Protein AF-A0A7S0WD97-F1 (afdb_monomer_lite)

Secondary structure (DSSP, 8-state):
--GGGSPSEEEEEEEEETT-SS-EEEEEEEEE-TT--SSS-EEEEEEE--SBTTB-S-SS--TT--EEEEEEEEEEE----SSHHHHHHHHHHHHHHHHHHHHTSTT---

Sequence (110 aa):
AFLSTLPLGVYFGWAKLKRDVEWRECVLNVGKRPTFVDGDGTTIEVHVMGTSDLKPQYDTDFYGEEMTVDVCGFIRPEIRFESLHELVGRIKTDIGLARNALASGAHAAP

Radius of gyration: 14.41 Å; chains: 1; bounding box: 36×30×36 Å

Foldseek 3Di:
DVLVVDAFAKFWFWKDWPPDPDTFTKMKTFHADPPDPPDPRTDIDIQGDDPDPVDHPDPDDDPPIDMDTDTDDGDDHDDDDPDPVVVVVVVVVSVVVNVVVAVVVPHDHD

pLDDT: mean 90.49, std 10.73, range [52.66, 98.0]

Organism: NCBI:txid1486918

InterPro domains:
  IPR015865 Riboflavin kinase domain, bacterial/eukaryotic [PF01687] (8-101)
  IPR015865 Riboflavin kinase domain, bacterial/eukaryotic [SM00904] (2-103)
  IPR023465 Riboflavin kinase domain superfamily [G3DSA:2.40.30.30] (1-109)
  IPR023465 Riboflavin kinase domain superfamily [SSF82114] (5-103)
  IPR023468 Riboflavin kinase [PTHR22749] (2-104)

Structure (mmCIF, N/CA/C/O backbone):
data_AF-A0A7S0WD97-F1
#
_entry.id   AF-A0A7S0WD97-F1
#
loop_
_atom_site.group_PDB
_atom_site.id
_atom_site.type_symbol
_atom_site.label_atom_id
_atom_site.label_alt_id
_atom_site.label_comp_id
_atom_site.label_asym_id
_atom_site.label_entity_id
_atom_site.label_seq_id
_atom_site.pdbx_PDB_ins_code
_atom_site.Cartn_x
_atom_site.Cartn_y
_atom_site.Cartn_z
_atom_site.occupancy
_atom_site.B_iso_or_equiv
_atom_site.auth_seq_id
_atom_site.auth_comp_id
_atom_site.auth_asym_id
_atom_site.auth_atom_id
_atom_site.pdbx_PDB_model_num
ATOM 1 N N . ALA A 1 1 ? -14.857 -4.603 -11.477 1.00 53.34 1 ALA A N 1
ATOM 2 C CA . ALA A 1 1 ? -15.805 -5.438 -10.706 1.00 53.34 1 ALA A CA 1
ATOM 3 C C . ALA A 1 1 ? -15.147 -6.270 -9.590 1.00 53.34 1 ALA A C 1
ATOM 5 O O . ALA A 1 1 ? -15.871 -6.747 -8.733 1.00 53.34 1 ALA A O 1
ATOM 6 N N . PHE A 1 2 ? -13.813 -6.434 -9.548 1.00 65.94 2 PHE A N 1
ATOM 7 C CA . PHE A 1 2 ? -13.126 -7.180 -8.474 1.00 65.94 2 PHE A CA 1
ATOM 8 C C . PHE A 1 2 ? -12.870 -6.342 -7.203 1.00 65.94 2 PHE A C 1
ATOM 10 O O . PHE A 1 2 ? -12.971 -6.851 -6.093 1.00 65.94 2 PHE A O 1
ATOM 17 N N . LEU A 1 3 ? -12.610 -5.039 -7.348 1.00 64.38 3 LEU A N 1
ATOM 18 C CA . LEU A 1 3 ? -12.178 -4.175 -6.239 1.00 64.38 3 LEU A CA 1
ATOM 19 C C . LEU A 1 3 ? -13.212 -4.033 -5.110 1.00 64.38 3 LEU A C 1
ATOM 21 O O . LEU A 1 3 ? -12.842 -4.078 -3.946 1.00 64.38 3 LEU A O 1
ATOM 25 N N . SER A 1 4 ? -14.503 -3.960 -5.446 1.00 68.25 4 SER A N 1
ATOM 26 C CA . SER A 1 4 ? -15.616 -3.887 -4.485 1.00 68.25 4 SER A CA 1
ATOM 27 C C . SER A 1 4 ? -15.814 -5.166 -3.660 1.00 68.25 4 SER A C 1
ATOM 29 O O . SER A 1 4 ? -16.633 -5.196 -2.746 1.00 68.25 4 SER A O 1
ATOM 31 N N . THR A 1 5 ? -15.116 -6.252 -4.012 1.00 79.94 5 THR A N 1
ATOM 32 C CA . THR A 1 5 ? -15.195 -7.537 -3.301 1.00 79.94 5 THR A CA 1
ATOM 33 C C . THR A 1 5 ? -14.036 -7.753 -2.334 1.00 79.94 5 THR A C 1
ATOM 35 O O . THR A 1 5 ? -14.087 -8.679 -1.525 1.00 79.94 5 THR A O 1
ATOM 38 N N . LEU A 1 6 ? -13.005 -6.902 -2.388 1.00 85.31 6 LEU A N 1
ATOM 39 C CA . LEU A 1 6 ? -11.912 -6.960 -1.430 1.00 85.31 6 LEU A CA 1
ATOM 40 C C . LEU A 1 6 ? -12.400 -6.478 -0.056 1.00 85.31 6 LEU A C 1
ATOM 42 O O . LEU A 1 6 ? -13.106 -5.469 0.024 1.00 85.31 6 LEU A O 1
ATOM 46 N N . PRO A 1 7 ? -12.032 -7.174 1.035 1.00 92.44 7 PRO A N 1
ATOM 47 C CA . PRO A 1 7 ? -12.199 -6.642 2.378 1.00 92.44 7 PRO A CA 1
ATOM 48 C C . PRO A 1 7 ? -11.632 -5.222 2.501 1.00 92.44 7 PRO A C 1
ATOM 50 O O . PRO A 1 7 ? -10.549 -4.924 2.006 1.00 92.44 7 PRO A O 1
ATOM 53 N N . LEU A 1 8 ? -12.353 -4.340 3.190 1.00 93.81 8 LEU A N 1
ATOM 54 C CA . LEU A 1 8 ? -11.831 -3.006 3.470 1.00 93.81 8 LEU A CA 1
ATOM 55 C C . LEU A 1 8 ? -10.660 -3.108 4.448 1.00 93.81 8 LEU A C 1
ATOM 57 O O . LEU A 1 8 ? -10.757 -3.785 5.479 1.00 93.81 8 LEU A O 1
ATOM 61 N N . GLY A 1 9 ? -9.568 -2.418 4.142 1.00 96.00 9 GLY A N 1
ATOM 62 C CA . GLY A 1 9 ? -8.388 -2.396 4.986 1.00 96.00 9 GLY A CA 1
ATOM 63 C C . GLY A 1 9 ? -7.083 -2.221 4.230 1.00 96.00 9 GLY A C 1
ATOM 64 O O . GLY A 1 9 ? -7.042 -1.814 3.071 1.00 96.00 9 GLY A O 1
ATOM 65 N N . VAL A 1 10 ? -5.999 -2.538 4.931 1.00 98.00 10 VAL A N 1
ATOM 66 C CA . VAL A 1 10 ? -4.633 -2.332 4.459 1.00 98.00 10 VAL A CA 1
ATOM 67 C C . VAL A 1 10 ? -4.055 -3.635 3.937 1.00 98.00 10 VAL A C 1
ATOM 69 O O . VAL A 1 10 ? -4.144 -4.682 4.583 1.00 98.00 10 VAL A O 1
ATOM 72 N N . TYR A 1 11 ? -3.411 -3.533 2.785 1.00 97.81 11 TYR A N 1
ATOM 73 C CA . TYR A 1 11 ? -2.738 -4.606 2.075 1.00 97.81 11 TYR A CA 1
ATOM 74 C C . TYR A 1 11 ? -1.284 -4.228 1.792 1.00 97.81 11 TYR A C 1
ATOM 76 O O . TYR A 1 11 ? -0.894 -3.062 1.900 1.00 97.81 11 TYR A O 1
ATOM 84 N N . PHE A 1 12 ? -0.498 -5.218 1.384 1.00 97.94 12 PHE A N 1
ATOM 85 C CA . PHE A 1 12 ? 0.843 -5.029 0.841 1.00 97.94 12 PHE A CA 1
ATOM 86 C C . PHE A 1 12 ? 0.981 -5.691 -0.527 1.00 97.94 12 PHE A C 1
ATOM 88 O O . PHE A 1 12 ? 0.222 -6.601 -0.877 1.00 97.94 12 PHE A O 1
ATOM 95 N N . GLY A 1 13 ? 1.983 -5.251 -1.279 1.00 97.38 13 GLY A N 1
ATOM 96 C CA . GLY A 1 13 ? 2.324 -5.861 -2.552 1.00 97.38 13 GLY A CA 1
ATOM 97 C C . GLY A 1 13 ? 3.347 -5.061 -3.336 1.00 97.38 13 GLY A C 1
ATOM 98 O O . GLY A 1 13 ? 4.213 -4.403 -2.752 1.00 97.38 13 GLY A O 1
ATOM 99 N N . TRP A 1 14 ? 3.217 -5.108 -4.654 1.00 97.94 14 TRP A N 1
ATOM 100 C CA . TRP A 1 14 ? 4.122 -4.469 -5.596 1.00 97.94 14 TRP A CA 1
ATOM 101 C C . TRP A 1 14 ? 3.384 -3.434 -6.439 1.00 97.94 14 TRP A C 1
ATOM 103 O O . TRP A 1 14 ? 2.272 -3.673 -6.897 1.00 97.94 14 TRP A O 1
ATOM 113 N N . ALA A 1 15 ? 4.019 -2.299 -6.700 1.00 97.50 15 ALA A N 1
ATOM 114 C CA . ALA A 1 15 ? 3.529 -1.255 -7.584 1.00 97.50 15 ALA A CA 1
ATOM 115 C C . ALA A 1 15 ? 4.558 -0.954 -8.675 1.00 97.50 15 ALA A C 1
ATOM 117 O O . ALA A 1 15 ? 5.767 -1.009 -8.445 1.00 97.50 15 ALA A O 1
ATOM 118 N N . LYS A 1 16 ? 4.077 -0.618 -9.870 1.00 97.06 16 LYS A N 1
ATOM 119 C CA . LYS A 1 16 ? 4.922 -0.235 -11.000 1.00 97.06 16 LYS A CA 1
ATOM 120 C C . LYS A 1 16 ? 4.220 0.813 -11.849 1.00 97.06 16 LYS A C 1
ATOM 122 O O . LYS A 1 16 ? 3.100 0.586 -12.311 1.00 97.06 16 LYS A O 1
ATOM 127 N N . LEU A 1 17 ? 4.873 1.952 -12.068 1.00 97.06 17 LEU A N 1
ATOM 128 C CA . LEU A 1 17 ? 4.423 2.907 -13.080 1.00 97.06 17 LEU A CA 1
ATOM 129 C C . LEU A 1 17 ? 4.662 2.314 -14.467 1.00 97.06 17 LEU A C 1
ATOM 131 O O . LEU A 1 17 ? 5.647 1.617 -14.684 1.00 97.06 17 LEU A O 1
ATOM 135 N N . LYS A 1 18 ? 3.806 2.626 -15.438 1.00 96.62 18 LYS A N 1
ATOM 136 C CA . LYS A 1 18 ? 3.919 2.099 -16.808 1.00 96.62 18 LYS A CA 1
ATOM 137 C C . LYS A 1 18 ? 5.280 2.350 -17.466 1.00 96.62 18 LYS A C 1
ATOM 139 O O . LYS A 1 18 ? 5.726 1.540 -18.274 1.00 96.62 18 LYS A O 1
ATOM 144 N N . ARG A 1 19 ? 5.923 3.472 -17.134 1.00 94.56 19 ARG A N 1
ATOM 145 C CA . ARG A 1 19 ? 7.258 3.850 -17.625 1.00 94.56 19 ARG A CA 1
ATOM 146 C C . ARG A 1 19 ? 8.407 3.090 -16.952 1.00 94.56 19 ARG A C 1
ATOM 148 O O . ARG A 1 19 ? 9.522 3.118 -17.466 1.00 94.56 19 ARG A O 1
ATOM 155 N N . ASP A 1 20 ? 8.150 2.445 -15.816 1.00 95.25 20 ASP A N 1
ATOM 156 C CA . ASP A 1 20 ? 9.160 1.743 -15.034 1.00 95.25 20 ASP A CA 1
ATOM 157 C C . ASP A 1 20 ? 9.262 0.274 -15.467 1.00 95.25 20 ASP A C 1
ATOM 159 O O . ASP A 1 20 ? 8.278 -0.374 -15.833 1.00 95.25 20 ASP A O 1
ATOM 163 N N . VAL A 1 21 ? 10.473 -0.275 -15.383 1.00 94.19 21 VAL A N 1
ATOM 164 C CA . VAL A 1 21 ? 10.726 -1.711 -15.590 1.00 94.19 21 VAL A CA 1
ATOM 165 C C . VAL A 1 21 ? 10.597 -2.475 -14.272 1.00 94.19 21 VAL A C 1
ATOM 167 O O . VAL A 1 21 ? 10.020 -3.561 -14.233 1.00 94.19 21 VAL A O 1
ATOM 170 N N . GLU A 1 22 ? 11.116 -1.893 -13.192 1.00 95.19 22 GLU A N 1
ATOM 171 C CA . GLU A 1 22 ? 11.200 -2.521 -11.876 1.00 95.19 22 GLU A CA 1
ATOM 172 C C . GLU A 1 22 ? 9.911 -2.338 -11.074 1.00 95.19 22 GLU A C 1
ATOM 174 O O . GLU A 1 22 ? 9.334 -1.252 -11.028 1.00 95.19 22 GLU A O 1
ATOM 179 N N . TRP A 1 23 ? 9.504 -3.398 -10.380 1.00 97.06 23 TRP A N 1
ATOM 180 C CA . TRP A 1 23 ? 8.479 -3.314 -9.350 1.00 97.06 23 TRP A CA 1
ATOM 181 C C . TRP A 1 23 ? 9.046 -2.710 -8.066 1.00 97.06 23 TRP A C 1
ATOM 183 O O . TRP A 1 23 ? 10.198 -2.942 -7.691 1.00 97.06 23 TRP A O 1
ATOM 193 N N . ARG A 1 24 ? 8.214 -1.933 -7.378 1.00 96.88 24 ARG A N 1
ATOM 194 C CA . ARG A 1 24 ? 8.518 -1.299 -6.096 1.00 96.88 24 ARG A CA 1
ATOM 195 C C . ARG A 1 24 ? 7.568 -1.822 -5.040 1.00 96.88 24 ARG A C 1
ATOM 197 O O . ARG A 1 24 ? 6.393 -2.034 -5.315 1.00 96.88 24 ARG A O 1
ATOM 204 N N . GLU A 1 25 ? 8.067 -2.023 -3.833 1.00 97.19 25 GLU A N 1
ATOM 205 C CA . GLU A 1 25 ? 7.223 -2.438 -2.721 1.00 97.19 25 GLU A CA 1
ATOM 206 C C . GLU A 1 25 ? 6.184 -1.346 -2.413 1.00 97.19 25 GLU A C 1
ATOM 208 O O . GLU A 1 25 ? 6.477 -0.147 -2.468 1.00 97.19 25 GLU A O 1
ATOM 213 N N . CYS A 1 26 ? 4.966 -1.741 -2.061 1.00 97.56 26 CYS A N 1
ATOM 214 C CA . CYS A 1 26 ? 3.924 -0.804 -1.664 1.00 97.56 26 CYS A CA 1
ATOM 215 C C . CYS A 1 26 ? 3.045 -1.340 -0.535 1.00 97.56 26 CYS A C 1
ATOM 217 O O . CYS A 1 26 ? 2.881 -2.551 -0.358 1.00 97.56 26 CYS A O 1
ATOM 219 N N . VAL A 1 27 ? 2.409 -0.409 0.171 1.00 97.81 27 VAL A N 1
ATOM 220 C CA . VAL A 1 27 ? 1.187 -0.669 0.941 1.00 97.81 27 VAL A CA 1
ATOM 221 C C . VAL A 1 27 ? 0.024 0.048 0.275 1.00 97.81 27 VAL A C 1
ATOM 223 O O . VAL A 1 27 ? 0.215 1.076 -0.374 1.00 97.81 27 VAL A O 1
ATOM 226 N N . LEU A 1 28 ? -1.184 -0.479 0.430 1.00 96.56 28 LEU A N 1
ATOM 227 C CA . LEU A 1 28 ? -2.385 0.155 -0.099 1.00 96.56 28 LEU A CA 1
ATOM 228 C C . LEU A 1 28 ? -3.559 0.029 0.867 1.00 96.56 28 LEU A C 1
ATOM 230 O O . LEU A 1 28 ? -3.695 -0.987 1.546 1.00 96.56 28 LEU A O 1
ATOM 234 N N . ASN A 1 29 ? -4.406 1.055 0.914 1.00 96.00 29 ASN A N 1
ATOM 235 C CA . ASN A 1 29 ? -5.685 1.016 1.613 1.00 96.00 29 ASN A CA 1
ATOM 236 C C . ASN A 1 29 ? -6.818 0.818 0.605 1.00 96.00 29 ASN A C 1
ATOM 238 O O . ASN A 1 29 ? -6.927 1.586 -0.351 1.00 96.00 29 ASN A O 1
ATOM 242 N N . VAL A 1 30 ? -7.667 -0.178 0.846 1.00 94.00 30 VAL A N 1
ATOM 243 C CA . VAL A 1 30 ? -8.968 -0.338 0.192 1.00 94.00 30 VAL A CA 1
ATOM 244 C C . VAL A 1 30 ? -10.018 0.180 1.167 1.00 94.00 30 VAL A C 1
ATOM 246 O O . VAL A 1 30 ? -10.263 -0.443 2.199 1.00 94.00 30 VAL A O 1
ATOM 249 N N . GLY A 1 31 ? -10.609 1.329 0.861 1.00 90.62 31 GLY A N 1
ATOM 250 C CA . GLY A 1 31 ? -11.522 2.032 1.760 1.00 90.62 31 GLY A CA 1
ATOM 251 C C . GLY A 1 31 ? -12.800 2.479 1.067 1.00 90.62 31 GLY A C 1
ATOM 252 O O . GLY A 1 31 ? -13.028 2.186 -0.107 1.00 90.62 31 GLY A O 1
ATOM 253 N N . LYS A 1 32 ? -13.642 3.215 1.796 1.00 86.38 32 LYS A N 1
ATOM 254 C CA . LYS A 1 32 ? -14.836 3.862 1.237 1.00 86.38 32 LYS A CA 1
ATOM 255 C C . LYS A 1 32 ? -14.746 5.376 1.325 1.00 86.38 32 LYS A C 1
ATOM 257 O O . LYS A 1 32 ? -14.513 5.932 2.396 1.00 86.38 32 LYS A O 1
ATOM 262 N N . ARG A 1 33 ? -15.050 6.051 0.217 1.00 78.62 33 ARG A N 1
ATOM 263 C CA . ARG A 1 33 ? -15.196 7.504 0.148 1.00 78.62 33 ARG A CA 1
ATOM 264 C C . ARG A 1 33 ? -16.663 7.869 -0.111 1.00 78.62 33 ARG A C 1
ATOM 266 O O . ARG A 1 33 ? -17.101 7.863 -1.258 1.00 78.62 33 ARG A O 1
ATOM 273 N N . PRO A 1 34 ? -17.435 8.220 0.934 1.00 62.69 34 PRO A N 1
ATOM 274 C CA . PRO A 1 34 ? -18.890 8.389 0.839 1.00 62.69 34 PRO A CA 1
ATOM 275 C C . PRO A 1 34 ? -19.344 9.613 0.026 1.00 62.69 34 PRO A C 1
ATOM 277 O O . PRO A 1 34 ? -20.539 9.812 -0.158 1.00 62.69 34 PRO A O 1
ATOM 280 N N . THR A 1 35 ? -18.420 10.460 -0.434 1.00 61.03 35 THR A N 1
ATOM 281 C CA . THR A 1 35 ? -18.723 11.736 -1.096 1.00 61.03 35 THR A CA 1
ATOM 282 C C . THR A 1 35 ? -18.724 11.684 -2.628 1.00 61.03 35 THR A C 1
ATOM 284 O O . THR A 1 35 ? -19.016 12.705 -3.245 1.00 61.03 35 THR A O 1
ATOM 287 N N . PHE A 1 36 ? -18.413 10.543 -3.255 1.00 57.69 36 PHE A N 1
ATOM 288 C CA . PHE A 1 36 ? -18.441 10.386 -4.717 1.00 57.69 36 PHE A CA 1
ATOM 289 C C . PHE A 1 36 ? -19.689 9.610 -5.150 1.00 57.69 36 PHE A C 1
ATOM 291 O O . PHE A 1 36 ? -20.033 8.600 -4.546 1.00 57.69 36 PHE A O 1
ATOM 298 N N . VAL A 1 37 ? -20.376 10.122 -6.176 1.00 52.66 37 VAL A N 1
ATOM 299 C CA . VAL A 1 37 ? -21.697 9.646 -6.638 1.00 52.66 37 VAL A CA 1
ATOM 300 C C . VAL A 1 37 ? -21.582 8.511 -7.671 1.00 52.66 37 VAL A C 1
ATOM 302 O O . VAL A 1 37 ? -22.572 7.852 -7.977 1.00 52.66 37 VAL A O 1
ATOM 305 N N . ASP A 1 38 ? -20.373 8.234 -8.166 1.00 56.53 38 ASP A N 1
ATOM 306 C CA . ASP A 1 38 ? -20.126 7.215 -9.187 1.00 56.53 38 ASP A CA 1
ATOM 307 C C . ASP A 1 38 ? -19.569 5.924 -8.560 1.00 56.53 38 ASP A C 1
ATOM 309 O O . ASP A 1 38 ? -18.478 5.907 -7.988 1.00 56.53 38 ASP A O 1
ATOM 313 N N . GLY A 1 39 ? -20.312 4.820 -8.692 1.00 64.88 39 GLY A N 1
ATOM 314 C CA . GLY A 1 39 ? -19.926 3.495 -8.185 1.00 64.88 39 GLY A CA 1
ATOM 315 C C . GLY A 1 39 ? -20.364 3.213 -6.741 1.00 64.88 39 GLY A C 1
ATOM 316 O O . GLY A 1 39 ? -21.273 3.845 -6.216 1.00 64.88 39 GLY A O 1
ATOM 317 N N . ASP A 1 40 ? -19.743 2.223 -6.092 1.00 73.88 40 ASP A N 1
ATOM 318 C CA . ASP A 1 40 ? -20.048 1.834 -4.701 1.00 73.88 40 ASP A CA 1
ATOM 319 C C . ASP A 1 40 ? -19.266 2.650 -3.649 1.00 73.88 40 ASP A C 1
ATOM 321 O O . ASP A 1 40 ? -19.341 2.370 -2.447 1.00 73.88 40 ASP A O 1
ATOM 325 N N . GLY A 1 41 ? -18.509 3.652 -4.110 1.00 77.94 41 GLY A N 1
ATOM 326 C CA . GLY A 1 41 ? -17.661 4.509 -3.289 1.00 77.94 41 GLY A CA 1
ATOM 327 C C . GLY A 1 41 ? -16.356 3.858 -2.828 1.00 77.94 41 GLY A C 1
ATOM 328 O O . GLY A 1 41 ? -15.682 4.444 -1.983 1.00 77.94 41 GLY A O 1
ATOM 329 N N . THR A 1 42 ? -15.984 2.676 -3.332 1.00 85.62 42 THR A N 1
ATOM 330 C CA . THR A 1 42 ? -14.712 2.028 -2.977 1.00 85.62 42 THR A CA 1
ATOM 331 C C . THR A 1 42 ? -13.525 2.779 -3.586 1.00 85.62 42 THR A C 1
ATOM 333 O O . THR A 1 42 ? -13.488 3.034 -4.790 1.00 85.62 42 THR A O 1
ATOM 336 N N . THR A 1 43 ? -12.529 3.110 -2.764 1.00 88.81 43 THR A N 1
ATOM 337 C CA . THR A 1 43 ? -11.283 3.764 -3.185 1.00 88.81 43 THR A CA 1
ATOM 338 C C . THR A 1 43 ? -10.073 2.902 -2.873 1.00 88.81 43 THR A C 1
ATOM 340 O O . THR A 1 43 ? -10.065 2.147 -1.902 1.00 88.81 43 THR A O 1
ATOM 343 N N . ILE A 1 44 ? -9.035 3.042 -3.698 1.00 91.12 44 ILE A N 1
ATOM 344 C CA . ILE A 1 44 ? -7.733 2.417 -3.479 1.00 91.12 44 ILE A CA 1
ATOM 345 C C . ILE A 1 44 ? -6.683 3.509 -3.429 1.00 91.12 44 ILE A C 1
ATOM 347 O O . ILE A 1 44 ? -6.539 4.286 -4.372 1.00 91.12 44 ILE A O 1
ATOM 351 N N . GLU A 1 45 ? -5.954 3.552 -2.325 1.00 94.19 45 GLU A N 1
ATOM 352 C CA . GLU A 1 45 ? -4.887 4.515 -2.092 1.00 94.19 45 GLU A CA 1
ATOM 353 C C . GLU A 1 45 ? -3.581 3.752 -1.919 1.00 94.19 45 GLU A C 1
ATOM 355 O O . GLU A 1 45 ? -3.461 2.933 -1.012 1.00 94.19 45 GLU A O 1
ATOM 360 N N . VAL A 1 46 ? -2.616 3.993 -2.806 1.00 95.94 46 VAL A N 1
ATOM 361 C CA . VAL A 1 46 ? -1.348 3.256 -2.854 1.00 95.94 46 VAL A CA 1
ATOM 362 C C . VAL A 1 46 ? -0.222 4.153 -2.361 1.00 95.94 46 VAL A C 1
ATOM 364 O O . VAL A 1 46 ? -0.034 5.263 -2.858 1.00 95.94 46 VAL A O 1
ATOM 367 N N . HIS A 1 47 ? 0.567 3.647 -1.420 1.00 96.00 47 HIS A N 1
ATOM 368 C CA . HIS A 1 47 ? 1.818 4.248 -0.987 1.00 96.00 47 HIS A CA 1
ATOM 369 C C . HIS A 1 47 ? 2.988 3.393 -1.479 1.00 96.00 47 HIS A C 1
ATOM 371 O O . HIS A 1 47 ? 3.262 2.318 -0.937 1.00 96.00 47 HIS A O 1
ATOM 377 N N . VAL A 1 48 ? 3.681 3.877 -2.513 1.00 96.62 48 VAL A N 1
ATOM 378 C CA . VAL A 1 48 ? 4.928 3.268 -2.989 1.00 96.62 48 VAL A CA 1
ATOM 379 C C . VAL A 1 48 ? 6.028 3.563 -1.976 1.00 96.62 48 VAL A C 1
ATOM 381 O O . VAL A 1 48 ? 6.340 4.725 -1.702 1.00 96.62 48 VAL A O 1
ATOM 384 N N . MET A 1 49 ? 6.595 2.508 -1.400 1.00 95.19 49 MET A N 1
ATOM 385 C CA . MET A 1 49 ? 7.531 2.620 -0.292 1.00 95.19 49 MET A CA 1
ATOM 386 C C . MET A 1 49 ? 8.905 3.035 -0.809 1.00 95.19 49 MET A C 1
ATOM 388 O O . MET A 1 49 ? 9.477 2.401 -1.691 1.00 95.19 49 MET A O 1
ATOM 392 N N . GLY A 1 50 ? 9.445 4.111 -0.241 1.00 90.62 50 GLY A N 1
ATOM 393 C CA . GLY A 1 50 ? 10.834 4.492 -0.459 1.00 90.62 50 GLY A CA 1
ATOM 394 C C . GLY A 1 50 ? 11.800 3.712 0.431 1.00 90.62 50 GLY A C 1
ATOM 395 O O . GLY A 1 50 ? 11.408 2.878 1.254 1.00 90.62 50 GLY A O 1
ATOM 396 N N . THR A 1 51 ? 13.089 4.029 0.316 1.00 84.81 51 THR A N 1
ATOM 397 C CA . THR A 1 51 ? 14.149 3.393 1.118 1.00 84.81 51 THR A CA 1
ATOM 398 C C . THR A 1 51 ? 14.057 3.732 2.610 1.00 84.81 51 THR A C 1
ATOM 400 O O . THR A 1 51 ? 14.611 3.020 3.441 1.00 84.81 51 THR A O 1
ATOM 403 N N . SER A 1 52 ? 13.377 4.825 2.971 1.00 83.81 52 SER A N 1
ATOM 404 C CA . SER A 1 52 ? 13.062 5.200 4.353 1.00 83.81 52 SER A CA 1
ATOM 405 C C . SER A 1 52 ? 11.827 6.102 4.396 1.00 83.81 52 SER A C 1
ATOM 407 O O . SER A 1 52 ? 11.428 6.650 3.372 1.00 83.81 52 SER A O 1
ATOM 409 N N . ASP A 1 53 ? 11.265 6.320 5.587 1.00 75.19 53 ASP A N 1
ATOM 410 C CA . ASP A 1 53 ? 10.131 7.238 5.803 1.00 75.19 53 ASP A CA 1
ATOM 411 C C . ASP A 1 53 ? 10.424 8.687 5.361 1.00 75.19 53 ASP A C 1
ATOM 413 O O . ASP A 1 53 ? 9.506 9.484 5.194 1.00 75.19 53 ASP A O 1
ATOM 417 N N . LEU A 1 54 ? 11.704 9.045 5.208 1.00 82.12 54 LEU A N 1
ATOM 418 C CA . LEU A 1 54 ? 12.152 10.394 4.859 1.00 82.12 54 LEU A CA 1
ATOM 419 C C . LEU A 1 54 ? 12.541 10.540 3.387 1.00 82.12 54 LEU A C 1
ATOM 421 O O . LEU A 1 54 ? 12.772 11.661 2.937 1.00 82.12 54 LEU A O 1
ATOM 425 N N . LYS A 1 55 ? 12.656 9.433 2.645 1.00 87.62 55 LYS A N 1
ATOM 426 C CA . LYS A 1 55 ? 13.064 9.453 1.241 1.00 87.62 55 LYS A CA 1
ATOM 427 C C . LYS A 1 55 ? 11.998 8.771 0.388 1.00 87.62 55 LYS A C 1
ATOM 429 O O . LYS A 1 55 ? 11.903 7.544 0.449 1.00 87.62 55 LYS A O 1
ATOM 434 N N . PRO A 1 56 ? 11.227 9.525 -0.416 1.00 89.25 56 PRO A N 1
ATOM 435 C CA . PRO A 1 56 ? 10.246 8.929 -1.309 1.00 89.25 56 PRO A CA 1
ATOM 436 C C . PRO A 1 56 ? 10.931 8.069 -2.377 1.00 89.25 56 PRO A C 1
ATOM 438 O O . PRO A 1 56 ? 12.119 8.228 -2.679 1.00 89.25 56 PRO A O 1
ATOM 441 N N . GLN A 1 57 ? 10.167 7.142 -2.954 1.00 92.50 57 GLN A N 1
ATOM 442 C CA . GLN A 1 57 ? 10.639 6.325 -4.071 1.00 92.50 57 GLN A CA 1
ATOM 443 C C . GLN A 1 57 ? 10.790 7.145 -5.364 1.00 92.50 57 GLN A C 1
ATOM 445 O O . GLN A 1 57 ? 11.668 6.851 -6.176 1.00 92.50 57 GLN A O 1
ATOM 450 N N . TYR A 1 58 ? 9.954 8.168 -5.546 1.00 92.12 58 TYR A N 1
ATOM 451 C CA . TYR A 1 58 ? 9.969 9.057 -6.703 1.00 92.12 58 TYR A CA 1
ATOM 452 C C . TYR A 1 58 ? 10.245 10.491 -6.253 1.00 92.12 58 TYR A C 1
ATOM 454 O O . TYR A 1 58 ? 9.604 10.981 -5.327 1.00 92.12 58 TYR A O 1
ATOM 462 N N . ASP A 1 59 ? 11.180 11.160 -6.927 1.00 90.06 59 ASP A N 1
ATOM 463 C CA . ASP A 1 59 ? 11.548 12.554 -6.632 1.00 90.06 59 ASP A CA 1
ATOM 464 C C . ASP A 1 59 ? 10.587 13.572 -7.277 1.00 90.06 59 ASP A C 1
ATOM 466 O O . ASP A 1 59 ? 10.662 14.767 -7.004 1.00 90.06 59 ASP A O 1
ATOM 470 N N . THR A 1 60 ? 9.697 13.107 -8.158 1.00 91.56 60 THR A N 1
ATOM 471 C CA . THR A 1 60 ? 8.713 13.930 -8.870 1.00 91.56 60 THR A CA 1
ATOM 472 C C . THR A 1 60 ? 7.341 13.277 -8.830 1.00 91.56 60 THR A C 1
ATOM 474 O O . THR A 1 60 ? 7.225 12.047 -8.815 1.00 91.56 60 THR A O 1
ATOM 477 N N . ASP A 1 61 ? 6.306 14.113 -8.838 1.00 94.75 61 ASP A N 1
ATOM 478 C CA . ASP A 1 61 ? 4.926 13.653 -8.923 1.00 94.75 61 ASP A CA 1
ATOM 479 C C . ASP A 1 61 ? 4.659 12.930 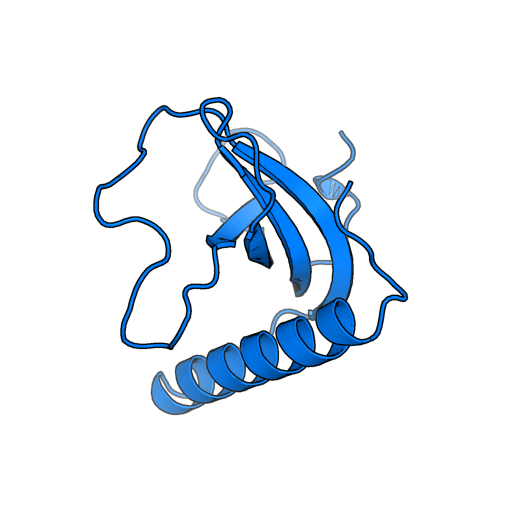-10.252 1.00 94.75 61 ASP A C 1
ATOM 481 O O . ASP A 1 61 ? 5.248 13.228 -11.293 1.00 94.75 61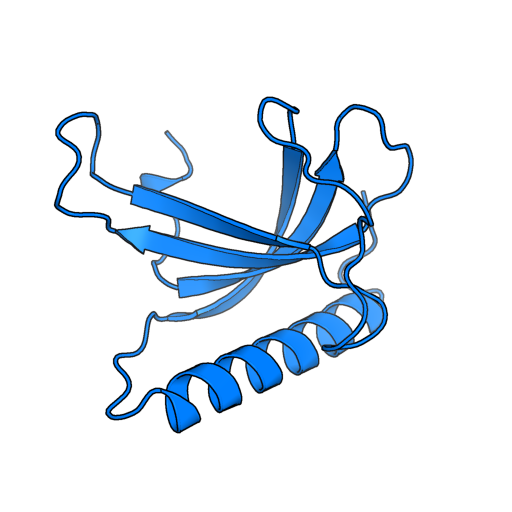 ASP A O 1
ATOM 485 N N . PHE A 1 62 ? 3.724 11.982 -10.218 1.00 95.25 62 PHE A N 1
ATOM 486 C CA . PHE A 1 62 ? 3.348 11.134 -11.354 1.00 95.25 62 PHE A CA 1
ATOM 487 C C . PHE A 1 62 ? 1.833 11.171 -11.620 1.00 95.25 62 PHE A C 1
ATOM 489 O O . PHE A 1 62 ? 1.224 10.178 -12.008 1.00 95.25 62 PHE A O 1
ATOM 496 N N . TYR A 1 63 ? 1.190 12.323 -11.401 1.00 95.38 63 TYR A N 1
ATOM 497 C CA . TYR A 1 63 ? -0.229 12.497 -11.726 1.00 95.38 63 TYR A CA 1
ATOM 498 C C . TYR A 1 63 ? -0.500 12.235 -13.214 1.00 95.38 63 TYR A C 1
ATOM 500 O O . TYR A 1 63 ? 0.210 12.735 -14.082 1.00 95.38 63 TYR A O 1
ATOM 508 N N . GLY A 1 64 ? -1.557 11.472 -13.498 1.00 95.06 64 GLY A N 1
ATOM 509 C CA . GLY A 1 64 ? -1.942 11.084 -14.859 1.00 95.06 64 GLY A CA 1
ATOM 510 C C . GLY A 1 64 ? -1.189 9.870 -15.415 1.00 95.06 64 GLY A C 1
ATOM 511 O O . GLY A 1 64 ? -1.579 9.364 -16.463 1.00 95.06 64 GLY A O 1
ATOM 512 N N . GLU A 1 65 ? -0.162 9.376 -14.719 1.00 96.31 65 GLU A N 1
ATOM 513 C CA . GLU A 1 65 ? 0.533 8.144 -15.094 1.00 96.31 65 GLU A CA 1
ATOM 514 C C . GLU A 1 65 ? -0.280 6.906 -14.708 1.00 96.31 65 GLU A C 1
ATOM 516 O O . GLU A 1 65 ? -0.921 6.849 -13.655 1.00 96.31 65 GLU A O 1
ATOM 521 N N . GLU A 1 66 ? -0.210 5.876 -15.549 1.00 97.00 66 GLU A N 1
ATOM 522 C CA . GLU A 1 66 ? -0.808 4.579 -15.243 1.00 97.00 66 GLU A CA 1
ATOM 523 C C . GLU A 1 66 ? 0.089 3.796 -14.275 1.00 97.00 66 GLU A C 1
ATOM 525 O O . GLU A 1 66 ? 1.287 3.614 -14.515 1.00 97.00 66 GLU A O 1
ATOM 530 N N . MET A 1 67 ? -0.508 3.289 -13.197 1.00 96.12 67 MET A N 1
ATOM 531 C CA . MET A 1 67 ? 0.142 2.423 -12.216 1.00 96.12 67 MET A CA 1
ATOM 532 C C . MET A 1 67 ? -0.507 1.042 -12.234 1.00 96.12 67 MET A C 1
ATOM 534 O O . MET A 1 67 ? -1.729 0.919 -12.186 1.00 96.12 67 MET A O 1
ATOM 538 N N . THR A 1 68 ? 0.320 0.002 -12.262 1.00 96.50 68 THR A N 1
ATOM 539 C CA . THR A 1 68 ? -0.106 -1.376 -12.006 1.00 96.50 68 THR A CA 1
ATOM 540 C C . THR A 1 68 ? 0.239 -1.742 -10.571 1.00 96.50 68 THR A C 1
ATOM 542 O O . THR A 1 68 ? 1.325 -1.407 -10.100 1.00 96.50 68 THR A O 1
ATOM 545 N N . VAL A 1 69 ? -0.671 -2.439 -9.894 1.00 95.38 69 VAL A N 1
ATOM 546 C CA . VAL A 1 69 ? -0.464 -2.953 -8.538 1.00 95.38 69 VAL A CA 1
ATOM 547 C C . VAL A 1 69 ? -0.744 -4.448 -8.525 1.00 95.38 69 VAL A C 1
ATOM 549 O O . VAL A 1 69 ? -1.790 -4.880 -9.008 1.00 95.38 69 VAL A O 1
ATOM 552 N N . ASP A 1 70 ? 0.179 -5.215 -7.959 1.00 95.69 70 ASP A N 1
ATOM 553 C CA . ASP A 1 70 ? -0.001 -6.618 -7.609 1.00 95.69 70 ASP A CA 1
ATOM 554 C C . ASP A 1 70 ? -0.185 -6.735 -6.093 1.00 95.69 70 ASP A C 1
ATOM 556 O O . ASP A 1 70 ? 0.669 -6.302 -5.320 1.00 95.69 70 ASP A O 1
ATOM 560 N N . VAL A 1 71 ? -1.331 -7.260 -5.658 1.00 95.06 71 VAL A N 1
ATOM 561 C CA . VAL A 1 71 ? -1.707 -7.321 -4.239 1.00 95.06 71 VAL A CA 1
ATOM 562 C C . VAL A 1 71 ? -1.342 -8.692 -3.687 1.00 95.06 71 VAL A C 1
ATOM 564 O O . VAL A 1 71 ? -1.965 -9.692 -4.038 1.00 95.06 71 VAL A O 1
ATOM 567 N N . CYS A 1 72 ? -0.368 -8.738 -2.781 1.00 96.38 72 CYS A N 1
ATOM 568 C CA . CYS A 1 72 ? 0.188 -9.994 -2.280 1.00 96.38 72 CYS A CA 1
ATOM 569 C C . CYS A 1 72 ? -0.493 -10.498 -1.001 1.00 96.38 72 CYS A C 1
ATOM 571 O O . CYS A 1 72 ? -0.525 -11.705 -0.759 1.00 96.38 72 CYS A O 1
ATOM 573 N N . GLY A 1 73 ? -1.035 -9.604 -0.169 1.00 95.62 73 GLY A N 1
ATOM 574 C CA . GLY A 1 73 ? -1.668 -10.024 1.079 1.00 95.62 73 GLY A CA 1
ATOM 575 C C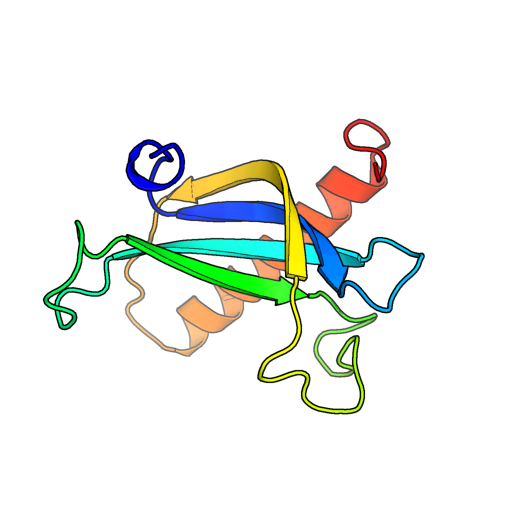 . GLY A 1 73 ? -2.317 -8.909 1.888 1.00 95.62 73 GLY A C 1
ATOM 576 O O . GLY A 1 73 ? -2.090 -7.721 1.665 1.00 95.62 73 GLY A O 1
ATOM 577 N N . PHE A 1 74 ? -3.150 -9.323 2.842 1.00 97.00 74 PHE A N 1
ATOM 578 C CA . PHE A 1 74 ? -3.892 -8.454 3.754 1.00 97.00 74 PHE A CA 1
ATOM 579 C C . PHE A 1 74 ? -3.145 -8.289 5.079 1.00 97.00 74 PHE A C 1
ATOM 581 O O . PHE A 1 74 ? -2.725 -9.276 5.681 1.00 97.00 74 PHE A O 1
ATOM 588 N N . ILE A 1 75 ? -3.011 -7.050 5.550 1.00 97.94 75 ILE A N 1
ATOM 589 C CA . ILE A 1 75 ? -2.393 -6.724 6.842 1.00 97.94 75 ILE A CA 1
ATOM 590 C C . ILE A 1 75 ? -3.461 -6.626 7.930 1.00 97.94 75 ILE A C 1
ATOM 592 O O . ILE A 1 75 ? -3.303 -7.191 9.013 1.00 97.94 75 ILE A O 1
ATOM 596 N N . ARG A 1 76 ? -4.527 -5.855 7.682 1.00 97.88 76 ARG A N 1
ATOM 597 C CA . ARG A 1 76 ? -5.534 -5.530 8.702 1.00 97.88 76 ARG A CA 1
ATOM 598 C C . ARG A 1 76 ? -6.788 -4.889 8.117 1.00 97.88 76 ARG A C 1
ATOM 600 O O . ARG A 1 76 ? -6.688 -4.233 7.083 1.00 97.88 76 ARG A O 1
ATOM 607 N N . PRO A 1 77 ? -7.927 -4.944 8.829 1.00 97.06 77 PRO A N 1
ATOM 608 C CA . PRO A 1 77 ? -9.086 -4.120 8.499 1.00 97.06 77 PRO A CA 1
ATOM 609 C C . PRO A 1 77 ? -8.818 -2.623 8.728 1.00 97.06 77 PRO A C 1
ATOM 611 O O . PRO A 1 77 ? -7.831 -2.232 9.370 1.00 97.06 77 PRO A O 1
ATOM 614 N N . GLU A 1 78 ? -9.717 -1.773 8.228 1.00 92.44 78 GLU A N 1
ATOM 615 C CA . GLU A 1 78 ? -9.736 -0.349 8.576 1.00 92.44 78 GLU A CA 1
ATOM 616 C C . GLU A 1 78 ? -9.945 -0.164 10.088 1.00 92.44 78 GLU A C 1
ATOM 618 O O . GLU A 1 78 ? -10.708 -0.883 10.733 1.00 92.44 78 GLU A O 1
ATOM 623 N N . ILE A 1 79 ? -9.228 0.799 10.666 1.00 93.19 79 ILE A N 1
ATOM 624 C CA . ILE A 1 79 ? -9.244 1.092 12.101 1.00 93.19 79 ILE A CA 1
ATOM 625 C C . ILE A 1 79 ? -9.474 2.588 12.252 1.00 93.19 79 ILE A C 1
ATOM 627 O O . ILE A 1 79 ? -8.845 3.389 11.558 1.00 93.19 79 ILE A O 1
ATOM 631 N N . ARG A 1 80 ? -10.365 2.959 13.171 1.00 92.44 80 ARG A N 1
ATOM 632 C CA . ARG A 1 80 ? -10.514 4.342 13.615 1.00 92.44 80 ARG A CA 1
ATOM 633 C C . ARG A 1 80 ? -9.469 4.624 14.689 1.00 92.44 80 ARG A C 1
ATOM 635 O O . ARG A 1 80 ? -9.324 3.834 15.615 1.00 92.44 80 ARG A O 1
ATOM 642 N N . PHE A 1 81 ? -8.764 5.738 14.552 1.00 94.38 81 PHE A N 1
ATOM 643 C CA . PHE A 1 81 ? -7.761 6.181 15.518 1.00 94.38 81 PHE A CA 1
ATOM 644 C C . PHE A 1 81 ? -8.285 7.378 16.299 1.00 94.38 81 PHE A C 1
ATOM 646 O O . PHE A 1 81 ? -8.995 8.218 15.739 1.00 94.38 81 PHE A O 1
ATOM 653 N N . GLU A 1 82 ? -7.905 7.466 17.570 1.00 94.69 82 GLU A N 1
ATOM 654 C CA . GLU A 1 82 ? -8.296 8.569 18.451 1.00 94.69 82 GLU A CA 1
ATOM 655 C 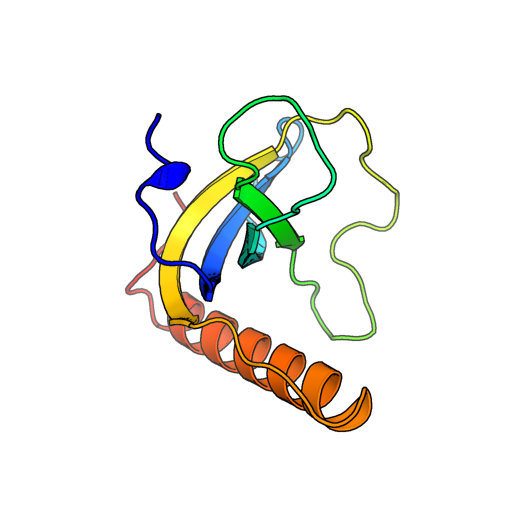C . GLU A 1 82 ? -7.342 9.766 18.304 1.00 94.69 82 GLU A C 1
ATOM 657 O O . GLU A 1 82 ? -7.644 10.878 18.736 1.00 94.69 82 GLU A O 1
ATOM 662 N N . SER A 1 83 ? -6.188 9.573 17.650 1.00 96.94 83 SER A N 1
ATOM 663 C CA . SER A 1 83 ? -5.240 10.649 17.358 1.00 96.94 83 SER A CA 1
ATOM 664 C C . SER A 1 83 ? -4.460 10.455 16.054 1.00 96.94 83 SER A C 1
ATOM 666 O O . SER A 1 83 ? -4.266 9.343 15.559 1.00 96.94 83 SER A O 1
ATOM 668 N N . LEU A 1 84 ? -3.930 11.564 15.525 1.00 95.94 84 LEU A N 1
ATOM 669 C CA . LEU A 1 84 ? -3.007 11.543 14.385 1.00 95.94 84 LEU A CA 1
ATOM 670 C C . LEU A 1 84 ? -1.724 10.758 14.702 1.00 95.94 84 LEU A C 1
ATOM 672 O O . LEU A 1 84 ? -1.181 10.089 13.828 1.00 95.94 84 LEU A O 1
ATOM 676 N N . HIS A 1 85 ? -1.245 10.822 15.947 1.00 96.88 85 HIS A N 1
ATOM 677 C CA . HIS A 1 85 ? -0.047 10.098 16.363 1.00 96.88 85 HIS A CA 1
ATOM 678 C C . HIS A 1 85 ? -0.243 8.580 16.270 1.00 96.88 85 HIS A C 1
ATOM 680 O O . HIS A 1 85 ? 0.616 7.888 15.726 1.00 96.88 85 HIS A O 1
ATOM 686 N N . GLU A 1 86 ? -1.388 8.073 16.732 1.00 97.25 86 GLU A N 1
ATOM 687 C CA . GLU A 1 86 ? -1.739 6.653 16.615 1.00 97.25 86 GLU A CA 1
ATOM 688 C C . GLU A 1 86 ? -1.868 6.212 15.157 1.00 97.25 86 GLU A C 1
ATOM 690 O O . GLU A 1 86 ? -1.327 5.172 14.784 1.00 97.25 86 GLU A O 1
ATOM 695 N N . LEU A 1 87 ? -2.528 7.022 14.322 1.00 95.69 87 LEU A N 1
ATOM 696 C CA . LEU A 1 87 ? -2.654 6.753 12.890 1.00 95.69 87 LEU A CA 1
ATOM 697 C C . LEU A 1 87 ? -1.276 6.635 12.224 1.00 95.69 87 LEU A C 1
ATOM 699 O O . LEU A 1 87 ? -0.991 5.637 11.564 1.00 95.69 87 LEU A O 1
ATOM 703 N N . VAL A 1 88 ? -0.403 7.628 12.424 1.00 95.00 88 VAL A N 1
ATOM 704 C CA . VAL A 1 88 ? 0.952 7.630 11.850 1.00 95.00 88 VAL A CA 1
ATOM 705 C C . VAL A 1 88 ? 1.768 6.454 12.381 1.00 95.00 88 VAL A C 1
ATOM 707 O O . VAL A 1 88 ? 2.445 5.778 11.606 1.00 95.00 88 VAL A O 1
ATOM 710 N N . GLY A 1 89 ? 1.692 6.182 13.687 1.00 96.50 89 GLY A N 1
ATOM 711 C CA . GLY A 1 89 ? 2.359 5.040 14.305 1.00 96.50 89 GLY A CA 1
ATOM 712 C C . GLY A 1 89 ? 1.923 3.723 13.671 1.00 96.50 89 GLY A C 1
ATOM 713 O O . GLY A 1 89 ? 2.769 2.904 13.312 1.00 96.50 89 GLY A O 1
ATOM 714 N N . ARG A 1 90 ? 0.617 3.554 13.437 1.00 97.00 90 ARG A N 1
ATOM 715 C CA . ARG A 1 90 ? 0.096 2.343 12.808 1.00 97.00 90 ARG A CA 1
ATOM 716 C C . ARG A 1 90 ? 0.517 2.210 11.348 1.00 97.00 90 ARG A C 1
ATOM 718 O O . ARG A 1 90 ? 0.938 1.125 10.966 1.00 97.00 90 ARG A O 1
ATOM 725 N N . ILE A 1 91 ? 0.478 3.286 10.561 1.00 95.56 91 ILE A N 1
ATOM 726 C CA . ILE A 1 91 ? 0.951 3.264 9.164 1.00 95.56 91 ILE A CA 1
ATOM 727 C C . ILE A 1 91 ? 2.414 2.802 9.098 1.00 95.56 91 ILE A C 1
ATOM 729 O O . ILE A 1 91 ? 2.758 1.954 8.278 1.00 95.56 91 ILE A O 1
ATOM 733 N N . LYS A 1 92 ? 3.272 3.291 10.002 1.00 95.62 92 LYS A N 1
ATOM 734 C CA . LYS A 1 92 ? 4.676 2.852 10.079 1.00 95.62 92 LYS A CA 1
ATOM 735 C C . LYS A 1 92 ? 4.810 1.370 10.419 1.00 95.62 92 LYS A C 1
ATOM 737 O O . LYS A 1 92 ? 5.649 0.682 9.842 1.00 95.62 92 LYS A O 1
ATOM 742 N N . THR A 1 93 ? 3.981 0.861 11.332 1.00 96.81 93 THR A N 1
ATOM 743 C CA . THR A 1 93 ? 3.920 -0.579 11.616 1.00 96.81 93 THR A CA 1
ATOM 744 C C . THR A 1 93 ? 3.492 -1.372 10.382 1.00 96.81 93 THR A C 1
ATOM 746 O O . THR A 1 93 ? 4.126 -2.376 10.070 1.00 96.81 93 THR A O 1
ATOM 749 N N . ASP A 1 94 ? 2.470 -0.912 9.658 1.00 97.44 94 ASP A N 1
ATOM 750 C CA . ASP A 1 94 ? 1.967 -1.579 8.454 1.00 97.44 94 ASP A CA 1
ATOM 751 C C . ASP A 1 94 ? 3.057 -1.643 7.359 1.00 97.44 94 ASP A C 1
ATOM 753 O O . ASP A 1 94 ? 3.275 -2.700 6.769 1.00 97.44 94 ASP A O 1
ATOM 757 N N . ILE A 1 95 ? 3.826 -0.562 7.164 1.00 96.38 95 ILE A N 1
ATOM 758 C CA . ILE A 1 95 ? 5.003 -0.519 6.271 1.00 96.38 95 ILE A CA 1
ATOM 759 C C . ILE A 1 95 ? 6.075 -1.535 6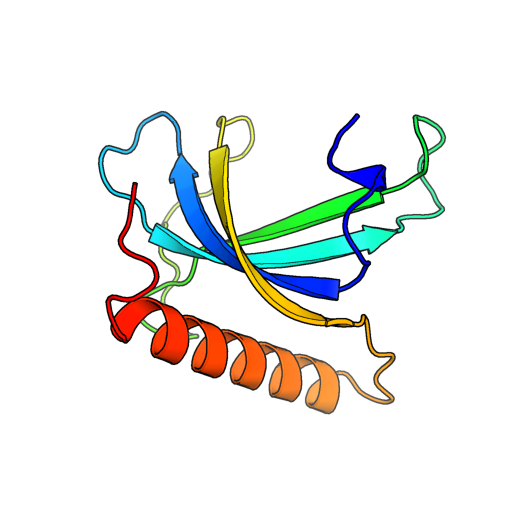.697 1.00 96.38 95 ILE A C 1
ATOM 761 O O . ILE A 1 95 ? 6.619 -2.258 5.863 1.00 96.38 95 ILE A O 1
ATOM 765 N N . GLY A 1 96 ? 6.383 -1.619 7.995 1.00 96.06 96 GLY A N 1
ATOM 766 C CA . GLY A 1 96 ? 7.356 -2.586 8.512 1.00 96.06 96 GLY A CA 1
ATOM 767 C C . GLY A 1 96 ? 6.927 -4.040 8.292 1.00 96.06 96 GLY A C 1
ATOM 768 O O . GLY A 1 96 ? 7.741 -4.873 7.895 1.00 96.06 96 GLY A O 1
ATOM 769 N N . LEU A 1 97 ? 5.642 -4.341 8.500 1.00 97.00 97 LEU A N 1
ATOM 770 C CA . LEU A 1 97 ? 5.069 -5.662 8.226 1.00 97.00 97 LEU A CA 1
ATOM 771 C C . LEU A 1 97 ? 5.141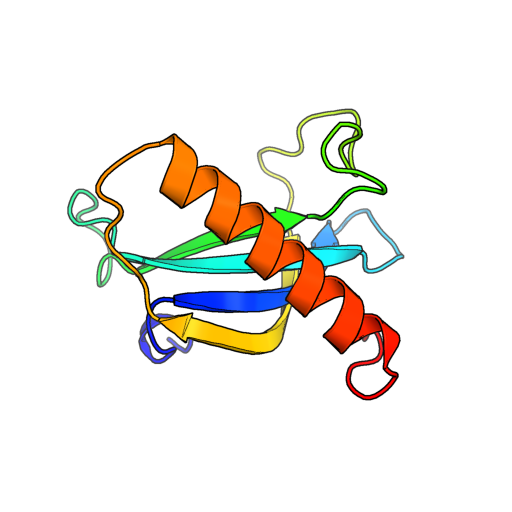 -6.007 6.735 1.00 97.00 97 LEU A C 1
ATOM 773 O O . LEU A 1 97 ? 5.553 -7.115 6.395 1.00 97.00 97 LEU A O 1
ATOM 777 N N . ALA A 1 98 ? 4.801 -5.056 5.861 1.00 97.06 98 ALA A N 1
ATOM 778 C CA . ALA A 1 98 ? 4.876 -5.223 4.413 1.00 97.06 98 ALA A CA 1
ATOM 779 C C . ALA A 1 98 ? 6.300 -5.552 3.946 1.00 97.06 98 ALA A C 1
ATOM 781 O O . ALA A 1 98 ? 6.499 -6.553 3.260 1.00 97.06 98 ALA A O 1
ATOM 782 N N . ARG A 1 99 ? 7.300 -4.772 4.383 1.00 95.62 99 ARG A N 1
ATOM 783 C CA . ARG A 1 99 ? 8.716 -5.030 4.065 1.00 95.62 99 ARG A CA 1
ATOM 784 C C . ARG A 1 99 ? 9.153 -6.428 4.494 1.00 95.62 99 ARG A C 1
ATOM 786 O O . ARG A 1 99 ? 9.749 -7.158 3.710 1.00 95.62 99 ARG A O 1
ATOM 793 N N . ASN A 1 100 ? 8.821 -6.826 5.722 1.00 95.94 100 ASN A N 1
ATOM 794 C CA . ASN A 1 100 ? 9.177 -8.152 6.230 1.00 95.94 100 ASN A CA 1
ATOM 795 C C . ASN A 1 100 ? 8.510 -9.278 5.424 1.00 95.94 100 ASN A C 1
ATOM 797 O O . ASN A 1 100 ? 9.149 -10.291 5.140 1.00 95.94 100 ASN A O 1
ATOM 801 N N . ALA A 1 101 ? 7.242 -9.106 5.039 1.00 96.56 101 ALA A N 1
ATOM 802 C CA . ALA A 1 101 ? 6.515 -10.088 4.242 1.00 96.56 101 ALA A CA 1
ATOM 803 C C . ALA A 1 101 ? 7.112 -10.236 2.832 1.00 96.56 101 ALA A C 1
ATOM 805 O O . ALA A 1 101 ? 7.327 -11.360 2.376 1.00 96.56 101 ALA A O 1
ATOM 806 N N . LEU A 1 102 ? 7.441 -9.126 2.168 1.00 96.06 102 LEU A N 1
ATOM 807 C CA . LEU A 1 102 ? 8.006 -9.121 0.814 1.00 96.06 102 LEU A CA 1
ATOM 808 C C . LEU A 1 102 ? 9.460 -9.626 0.783 1.00 96.06 102 LEU A C 1
ATOM 810 O O . LEU A 1 102 ? 9.835 -10.368 -0.123 1.00 96.06 102 LEU A O 1
ATOM 814 N N . ALA A 1 103 ? 10.251 -9.337 1.821 1.00 94.31 103 ALA A N 1
ATOM 815 C CA . ALA A 1 103 ? 11.625 -9.828 1.950 1.00 94.31 103 ALA A CA 1
ATOM 816 C C . ALA A 1 103 ? 11.726 -11.346 2.197 1.00 94.31 103 ALA A C 1
ATOM 818 O O . ALA A 1 103 ? 12.783 -11.935 1.979 1.00 94.31 103 ALA A O 1
ATOM 819 N N . SER A 1 104 ? 10.644 -12.000 2.638 1.00 89.69 104 SER A N 1
ATOM 820 C CA . SER A 1 104 ? 10.635 -13.442 2.934 1.00 89.69 104 SER A CA 1
ATOM 821 C C . SER A 1 104 ? 10.816 -14.343 1.701 1.00 89.69 104 SER A C 1
ATOM 823 O O . SER A 1 104 ? 11.068 -15.537 1.848 1.00 89.69 104 SER A O 1
ATOM 825 N N . GLY A 1 105 ? 10.663 -13.794 0.489 1.00 84.25 105 GLY A N 1
ATOM 826 C CA . GLY A 1 105 ? 10.715 -14.537 -0.775 1.00 84.25 105 GLY A CA 1
ATOM 827 C C . GLY A 1 105 ? 9.427 -15.291 -1.127 1.00 84.25 105 GLY A C 1
ATOM 828 O O . GLY A 1 105 ? 9.304 -15.780 -2.246 1.00 84.25 105 GLY A O 1
ATOM 829 N N . ALA A 1 106 ? 8.439 -15.346 -0.224 1.00 90.75 106 ALA A N 1
ATOM 830 C CA . ALA A 1 106 ? 7.135 -15.966 -0.489 1.00 90.75 106 ALA A CA 1
ATOM 831 C C . ALA A 1 106 ? 6.269 -15.169 -1.485 1.00 90.75 106 ALA A C 1
ATOM 833 O O . ALA A 1 106 ? 5.339 -15.714 -2.076 1.00 90.75 106 ALA A O 1
ATOM 834 N N . HIS A 1 107 ? 6.584 -13.886 -1.673 1.00 93.12 107 HIS A N 1
ATOM 835 C CA . HIS A 1 107 ? 5.847 -12.941 -2.510 1.00 93.12 107 HIS A CA 1
ATOM 836 C C . HIS A 1 107 ? 6.802 -12.227 -3.474 1.00 93.12 107 HIS A C 1
ATOM 838 O O . HIS A 1 107 ? 6.961 -11.010 -3.407 1.00 93.12 107 HIS A O 1
ATOM 844 N N . ALA A 1 108 ? 7.502 -12.990 -4.319 1.00 92.31 108 ALA A N 1
ATOM 845 C CA . ALA A 1 108 ? 8.433 -12.426 -5.295 1.00 92.31 108 ALA A CA 1
ATOM 846 C C . ALA A 1 108 ? 7.741 -11.412 -6.224 1.00 92.31 108 ALA A C 1
ATOM 848 O O . ALA A 1 108 ? 6.560 -11.560 -6.537 1.00 92.31 108 ALA A O 1
ATOM 849 N N . ALA A 1 109 ? 8.491 -10.395 -6.655 1.00 93.19 109 ALA A N 1
ATOM 850 C CA . ALA A 1 109 ? 7.998 -9.420 -7.620 1.00 93.19 109 ALA A CA 1
ATOM 851 C C . ALA A 1 109 ? 7.583 -10.111 -8.942 1.00 93.19 109 ALA A C 1
ATOM 853 O O . ALA A 1 109 ? 8.284 -11.043 -9.354 1.00 93.19 109 ALA A O 1
ATOM 854 N N . PRO A 1 110 ? 6.491 -9.668 -9.598 1.00 92.44 110 PRO A N 1
ATOM 855 C CA . PRO A 1 110 ? 6.007 -10.268 -10.847 1.00 92.44 110 PRO A CA 1
ATOM 856 C C . PRO A 1 110 ? 6.937 -10.115 -12.056 1.00 92.44 110 PRO A C 1
ATOM 858 O O . PRO A 1 110 ? 7.582 -9.047 -12.198 1.00 92.44 110 PRO A O 1
#